Protein AF-A0AB33XTQ7-F1 (afdb_monomer_lite)

pLDDT: mean 73.04, std 9.17, range [46.22, 90.12]

Sequence (144 aa):
MHKRLRLIAAYGLLMLFFHLKKTSGFDFTPTIGDGYLLISWLVLAPRYLDQIDHSAQRFASTGRSTKDYVADMKKNMNLYQDFIYATTPVMATILESGGIDTIGVVIVKFVFQVLLVLTAPILWTLALGFRQLQQAWHRIHLRQ

Radius of gyration: 23.05 Å; chains: 1; bounding box: 56×46×64 Å

Secondary structure (DSSP, 8-state):
-HHHHHHHHHHHHHHHHHHHHHTTSS-----HHHHHHHHHHHHHHHHHHHHHHHHHHHHHTSS--HHHHHHHHTTSHHHHHHHHHHS-HHHHHHHHTTHHHHHHHHHHHHHHHHHHHHHHHHHHHHHHHHHHHHHHHHHHHTT-

Organism: NCBI:txid1203259

Foldseek 3Di:
DVLVVLLVVLLVVVCVVVVCVVVVHPDPPDDPVNVLLVVLCVVCVVVCSVVLLVVLLVVLPPDDQLLVVLVVLVVPVVSNVVVPVVDDPVVVVCSNVSVVSVVSSSVSSSVVSNVCSVCSSVVVVVVVVVVVVVVVVVVVVVVD

Structure (mmCIF, N/CA/C/O backbone):
data_AF-A0AB33XTQ7-F1
#
_entry.id   AF-A0AB33XTQ7-F1
#
loop_
_atom_site.group_PDB
_atom_site.id
_atom_site.type_symbol
_atom_site.label_atom_id
_atom_site.label_alt_id
_atom_site.label_comp_id
_atom_site.label_asym_id
_atom_site.label_entity_id
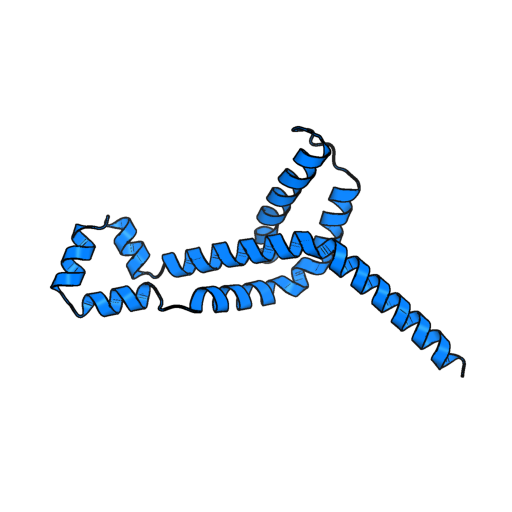_atom_site.label_seq_id
_atom_site.pdbx_PDB_ins_code
_atom_site.Cartn_x
_atom_site.Cartn_y
_atom_site.Cartn_z
_atom_site.occupancy
_atom_site.B_iso_or_equiv
_atom_site.auth_seq_id
_atom_site.auth_comp_id
_atom_site.auth_asym_id
_atom_site.auth_atom_id
_atom_site.pdbx_PDB_model_num
ATOM 1 N N . MET A 1 1 ? -9.208 -10.355 -11.812 1.00 46.22 1 MET A N 1
ATOM 2 C CA . MET A 1 1 ? -9.437 -8.917 -12.108 1.00 46.22 1 MET A CA 1
ATOM 3 C C . MET A 1 1 ? -9.488 -8.021 -10.864 1.00 46.22 1 MET A C 1
ATOM 5 O O . MET A 1 1 ? -8.846 -6.982 -10.896 1.00 46.22 1 MET A O 1
ATOM 9 N N . HIS A 1 2 ? -10.133 -8.407 -9.751 1.00 51.62 2 HIS A N 1
ATOM 10 C CA . HIS A 1 2 ? -10.227 -7.571 -8.531 1.00 51.62 2 HIS A CA 1
ATOM 11 C C . HIS A 1 2 ? -8.882 -7.095 -7.940 1.00 51.62 2 HIS A C 1
ATOM 13 O O . HIS A 1 2 ? -8.774 -5.952 -7.503 1.00 51.62 2 HIS A O 1
ATOM 19 N N . LYS A 1 3 ? -7.827 -7.924 -7.986 1.00 54.09 3 LYS A N 1
ATOM 20 C CA . LYS A 1 3 ? -6.478 -7.541 -7.521 1.00 54.09 3 LYS A CA 1
ATOM 21 C C . LYS A 1 3 ? -5.890 -6.339 -8.285 1.00 54.09 3 LYS A C 1
ATOM 23 O O . LYS A 1 3 ? -5.170 -5.540 -7.702 1.00 54.09 3 LYS A O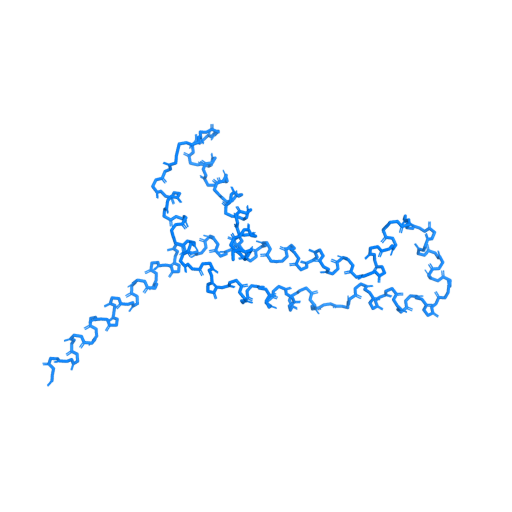 1
ATOM 28 N N . ARG A 1 4 ? -6.231 -6.184 -9.572 1.00 52.69 4 ARG A N 1
ATOM 29 C CA . ARG A 1 4 ? -5.756 -5.081 -10.430 1.00 52.69 4 ARG A CA 1
ATOM 30 C C . ARG A 1 4 ? -6.520 -3.772 -10.191 1.00 52.69 4 ARG A C 1
ATOM 32 O O . ARG A 1 4 ? -5.956 -2.711 -10.401 1.00 52.69 4 ARG A O 1
ATOM 39 N N . LEU A 1 5 ? -7.762 -3.844 -9.704 1.00 56.69 5 LEU A N 1
ATOM 40 C CA . LEU A 1 5 ? -8.603 -2.681 -9.380 1.00 56.69 5 LEU A CA 1
ATOM 41 C C . LEU A 1 5 ? -8.154 -1.952 -8.106 1.00 56.69 5 LEU A C 1
ATOM 43 O O . LEU A 1 5 ? -8.120 -0.728 -8.092 1.00 56.69 5 LEU A O 1
ATOM 47 N N . ARG A 1 6 ? -7.726 -2.686 -7.066 1.00 57.78 6 ARG A N 1
ATOM 48 C CA . ARG A 1 6 ? -7.189 -2.096 -5.812 1.00 57.78 6 ARG A CA 1
ATOM 49 C C . ARG A 1 6 ? -5.972 -1.194 -6.031 1.00 57.78 6 ARG A C 1
ATOM 51 O O . ARG A 1 6 ? -5.665 -0.328 -5.229 1.00 57.78 6 ARG A O 1
ATOM 58 N N . LEU A 1 7 ? -5.303 -1.437 -7.139 1.00 61.19 7 LEU A N 1
ATOM 59 C CA . LEU A 1 7 ? -4.041 -0.872 -7.554 1.00 61.19 7 LEU A CA 1
ATOM 60 C C . LEU A 1 7 ? -4.226 0.456 -8.321 1.00 61.19 7 LEU A C 1
ATOM 62 O O . LEU A 1 7 ? -3.349 1.317 -8.294 1.00 61.19 7 LEU A O 1
ATOM 66 N N . ILE A 1 8 ? -5.402 0.660 -8.928 1.00 67.06 8 ILE A N 1
ATOM 67 C CA . ILE A 1 8 ? -5.757 1.872 -9.683 1.00 67.06 8 ILE A CA 1
ATOM 68 C C . ILE A 1 8 ? -5.767 3.111 -8.781 1.00 67.06 8 ILE A C 1
ATOM 70 O O . ILE A 1 8 ? -5.372 4.178 -9.231 1.00 67.06 8 ILE A O 1
ATOM 74 N N . ALA A 1 9 ? -6.157 2.978 -7.510 1.00 68.25 9 ALA A N 1
ATOM 75 C CA . ALA A 1 9 ? -6.180 4.101 -6.572 1.00 68.25 9 ALA A CA 1
ATOM 76 C C . ALA A 1 9 ? -4.767 4.629 -6.262 1.00 68.25 9 ALA A C 1
ATOM 78 O O . ALA A 1 9 ? -4.523 5.829 -6.362 1.00 68.25 9 ALA A O 1
ATOM 79 N N . ALA A 1 10 ? -3.819 3.736 -5.950 1.00 66.12 10 ALA A N 1
ATOM 80 C CA . ALA A 1 10 ? -2.422 4.110 -5.711 1.00 66.12 10 ALA A CA 1
ATOM 81 C C . ALA A 1 10 ? -1.759 4.669 -6.979 1.00 66.12 10 ALA A C 1
ATOM 83 O O . ALA A 1 10 ? -1.045 5.669 -6.919 1.00 66.12 10 ALA A O 1
ATOM 84 N N . TYR A 1 11 ? -2.040 4.056 -8.134 1.00 65.75 11 TYR A N 1
ATOM 85 C CA . TYR A 1 11 ? -1.556 4.535 -9.426 1.00 65.75 11 TYR A CA 1
ATOM 86 C C . TYR A 1 11 ? -2.122 5.920 -9.778 1.00 65.75 11 TYR A C 1
ATOM 88 O O . TYR A 1 11 ? -1.362 6.814 -10.129 1.00 65.75 11 TYR A O 1
ATOM 96 N N . GLY A 1 12 ? -3.432 6.127 -9.633 1.00 66.75 12 GLY A N 1
ATOM 97 C CA . GLY A 1 12 ? -4.095 7.400 -9.915 1.00 66.75 12 GLY A CA 1
ATOM 98 C C . GLY A 1 12 ? -3.618 8.531 -9.006 1.00 66.75 12 GLY A C 1
ATOM 99 O O . GLY A 1 12 ? -3.402 9.639 -9.484 1.00 66.75 12 GLY A O 1
ATOM 100 N N . LEU A 1 13 ? -3.372 8.246 -7.723 1.00 70.00 13 LEU A N 1
ATOM 101 C CA . LEU A 1 13 ? -2.857 9.231 -6.771 1.00 70.00 13 LEU A CA 1
ATOM 102 C C . LEU A 1 13 ? -1.411 9.638 -7.092 1.00 70.00 13 LEU A C 1
ATOM 104 O O . LEU A 1 13 ? -1.077 10.818 -7.047 1.00 70.00 13 LEU A O 1
ATOM 108 N N . LEU A 1 14 ? -0.561 8.685 -7.480 1.00 65.62 14 LEU A N 1
ATOM 109 C CA . LEU A 1 14 ? 0.805 8.986 -7.916 1.00 65.62 14 LEU A CA 1
ATOM 110 C C . LEU A 1 14 ? 0.853 9.680 -9.272 1.00 65.62 14 LEU A C 1
ATOM 112 O O . LEU A 1 14 ? 1.651 10.598 -9.437 1.00 65.62 14 LEU A O 1
ATOM 116 N N . MET A 1 15 ? -0.002 9.279 -10.213 1.00 66.94 15 MET A N 1
ATOM 117 C CA . MET A 1 15 ? -0.139 9.960 -11.495 1.00 66.94 15 MET A CA 1
ATOM 118 C C . MET A 1 15 ? -0.545 11.412 -11.249 1.00 66.94 15 MET A C 1
ATOM 120 O O . MET A 1 15 ? 0.168 12.299 -11.688 1.00 66.94 15 MET A O 1
ATOM 124 N N . LEU A 1 16 ? -1.553 11.671 -10.409 1.00 66.75 16 LEU A N 1
ATOM 125 C CA . LEU A 1 16 ? -1.938 13.026 -10.011 1.00 66.75 16 LEU A CA 1
ATOM 126 C C . LEU A 1 16 ? -0.746 13.828 -9.451 1.00 66.75 16 LEU A C 1
ATOM 128 O O . LEU A 1 16 ? -0.492 14.935 -9.907 1.00 66.75 16 LEU A O 1
ATOM 132 N N . PHE A 1 17 ? 0.039 13.268 -8.525 1.00 65.12 17 PHE A N 1
ATOM 133 C CA . PHE A 1 17 ? 1.194 13.967 -7.940 1.00 65.12 17 PHE A CA 1
ATOM 134 C C . PHE A 1 17 ? 2.336 14.235 -8.933 1.00 65.12 17 PHE A C 1
ATOM 136 O O . PHE A 1 17 ? 2.880 15.340 -8.964 1.00 65.12 17 PHE A O 1
ATOM 143 N N . PHE A 1 18 ? 2.733 13.237 -9.727 1.00 64.38 18 PHE A N 1
ATOM 144 C CA . PHE A 1 18 ? 3.816 13.391 -10.705 1.00 64.38 18 PHE A CA 1
ATOM 145 C C . PHE A 1 18 ? 3.422 14.305 -11.855 1.00 64.38 18 PHE A C 1
ATOM 147 O O . PHE A 1 18 ? 4.249 15.091 -12.317 1.00 64.38 18 PHE A O 1
ATOM 154 N N . HIS A 1 19 ? 2.167 14.210 -12.276 1.00 61.38 19 HIS A N 1
ATOM 155 C CA . HIS A 1 19 ? 1.610 15.007 -13.343 1.00 61.38 19 HIS A CA 1
ATOM 156 C C . HIS A 1 19 ? 1.526 16.473 -12.917 1.00 61.38 19 HIS A C 1
ATOM 158 O O . HIS A 1 19 ? 2.233 17.285 -13.501 1.00 61.38 19 HIS A O 1
ATOM 164 N N . LEU A 1 20 ? 0.865 16.779 -11.788 1.00 61.75 20 LEU A N 1
ATOM 165 C CA . LEU A 1 20 ? 0.782 18.139 -11.228 1.00 61.75 20 LEU A CA 1
ATOM 166 C C . LEU A 1 20 ? 2.159 18.788 -11.009 1.00 61.75 20 LEU A C 1
ATOM 168 O O . LEU A 1 20 ? 2.320 19.991 -11.213 1.00 61.75 20 LEU A O 1
ATOM 172 N N . LYS A 1 21 ? 3.166 17.999 -10.605 1.00 61.69 21 LYS A N 1
ATOM 173 C CA . LYS A 1 21 ? 4.543 18.484 -10.425 1.00 61.69 21 LYS A CA 1
ATOM 174 C C . LYS A 1 21 ? 5.232 18.820 -11.752 1.00 61.69 21 LYS A C 1
ATOM 176 O O . LYS A 1 21 ? 6.045 19.739 -11.785 1.00 61.69 21 LYS A O 1
ATOM 181 N N . LYS A 1 22 ? 4.963 18.070 -12.824 1.00 60.53 22 LYS A N 1
ATOM 182 C CA . LYS A 1 22 ? 5.585 18.278 -14.144 1.00 60.53 22 LYS A CA 1
ATOM 183 C C . LYS A 1 22 ? 4.927 19.391 -14.949 1.00 60.53 22 LYS A C 1
ATOM 185 O O . LYS A 1 22 ? 5.607 20.019 -15.753 1.00 60.53 22 LYS A O 1
ATOM 190 N N . THR A 1 23 ? 3.638 19.619 -14.745 1.00 57.47 23 THR A N 1
ATOM 191 C CA . THR A 1 23 ? 2.839 20.575 -15.519 1.00 57.47 23 THR A CA 1
ATOM 192 C C . THR A 1 23 ? 2.660 21.920 -14.817 1.00 57.47 23 THR A C 1
ATOM 194 O O . THR A 1 23 ? 1.978 22.791 -15.346 1.00 57.47 23 THR A O 1
ATOM 197 N N . SER A 1 24 ? 3.266 22.119 -13.636 1.00 56.62 24 SER A N 1
ATOM 198 C CA . SER A 1 24 ? 3.111 23.335 -12.817 1.00 56.62 24 SER A CA 1
ATOM 199 C C . SER A 1 24 ? 1.636 23.722 -12.587 1.00 56.62 24 SER A C 1
ATOM 201 O O . SER A 1 24 ? 1.308 24.903 -12.496 1.00 56.62 24 SER A O 1
ATOM 203 N N . GLY A 1 25 ? 0.733 22.736 -12.523 1.00 56.16 25 GLY A N 1
ATOM 204 C CA . GLY A 1 25 ? -0.717 22.951 -12.488 1.00 56.16 25 GLY A CA 1
ATOM 205 C C . GLY A 1 25 ? -1.530 21.762 -13.014 1.00 56.16 25 GLY A C 1
ATOM 206 O O . GLY A 1 25 ? -0.969 20.733 -13.382 1.00 56.16 25 GLY A O 1
ATOM 207 N N . PHE A 1 26 ? -2.860 21.906 -13.048 1.00 53.78 26 PHE A N 1
ATOM 208 C CA . PHE A 1 26 ? -3.821 20.918 -13.573 1.00 53.78 26 PHE A CA 1
ATOM 209 C C . PHE A 1 26 ? -3.854 20.910 -15.112 1.00 53.78 26 PHE A C 1
ATOM 211 O O . PHE A 1 26 ? -4.861 21.238 -15.735 1.00 53.78 26 PHE A O 1
ATOM 218 N N . ASP A 1 27 ? -2.741 20.554 -15.737 1.00 56.06 27 ASP A N 1
ATOM 219 C CA . ASP A 1 27 ? -2.769 20.044 -17.108 1.00 56.06 27 ASP A CA 1
ATOM 220 C C . ASP A 1 27 ? -2.968 18.525 -17.016 1.00 56.06 27 ASP A C 1
ATOM 222 O O . ASP A 1 27 ? -2.483 17.932 -16.060 1.00 56.06 27 ASP A O 1
ATOM 226 N N . PHE A 1 28 ? -3.731 17.926 -17.933 1.00 55.81 28 PHE A N 1
ATOM 227 C CA . PHE A 1 28 ? -4.036 16.484 -17.981 1.00 55.81 28 PHE A CA 1
ATOM 228 C C . PHE A 1 28 ? -3.360 15.784 -19.174 1.00 55.81 28 PHE A C 1
ATOM 230 O O . PHE A 1 28 ? -3.682 14.637 -19.492 1.00 55.81 28 PHE A O 1
ATOM 237 N N . THR A 1 29 ? -2.453 16.477 -19.871 1.00 60.16 29 THR A N 1
ATOM 238 C CA . THR A 1 29 ? -1.835 16.002 -21.112 1.00 60.16 29 THR A CA 1
ATOM 239 C C . THR A 1 29 ? -0.812 14.889 -20.832 1.00 60.16 29 THR A C 1
ATOM 241 O O . THR A 1 29 ? 0.283 15.175 -20.340 1.00 60.16 29 THR A O 1
ATOM 244 N N . PRO A 1 30 ? -1.116 13.611 -21.138 1.00 59.50 30 PRO A N 1
ATOM 245 C CA . PRO A 1 30 ? -0.303 12.475 -20.709 1.00 59.50 30 PRO A CA 1
ATOM 246 C C . PRO A 1 30 ? 1.107 12.534 -21.304 1.00 59.50 30 PRO A C 1
ATOM 248 O O . PRO A 1 30 ? 1.286 12.628 -22.519 1.00 59.50 30 PRO A O 1
ATOM 251 N N . THR A 1 31 ? 2.126 12.440 -20.448 1.00 65.94 31 THR A N 1
ATOM 252 C CA . THR A 1 31 ? 3.526 12.471 -20.881 1.00 65.94 31 THR A CA 1
ATOM 253 C C . THR A 1 31 ? 4.086 11.063 -21.088 1.00 65.94 31 THR A C 1
ATOM 255 O O . THR A 1 31 ? 3.620 10.083 -20.504 1.00 65.94 31 THR A O 1
ATOM 258 N N . ILE A 1 32 ? 5.161 10.946 -21.875 1.00 66.94 32 ILE A N 1
ATOM 259 C CA . ILE A 1 32 ? 5.879 9.673 -22.097 1.00 66.94 32 ILE A CA 1
ATOM 260 C C . ILE A 1 32 ? 6.321 9.032 -20.765 1.00 66.94 32 ILE A C 1
ATOM 262 O O . ILE A 1 32 ? 6.315 7.809 -20.622 1.00 66.94 32 ILE A O 1
ATOM 266 N N . GLY A 1 33 ? 6.660 9.853 -19.763 1.00 64.06 33 GLY A N 1
ATOM 267 C CA . GLY A 1 33 ? 7.019 9.376 -18.425 1.00 64.06 33 GLY A CA 1
ATOM 268 C C . GLY A 1 33 ? 5.857 8.711 -17.681 1.00 64.06 33 GLY A C 1
ATOM 269 O O . GLY A 1 33 ? 6.077 7.720 -16.986 1.00 64.06 33 GLY A O 1
ATOM 270 N N . ASP A 1 34 ? 4.632 9.197 -17.881 1.00 63.19 34 ASP A N 1
ATOM 271 C CA . ASP A 1 34 ? 3.422 8.626 -17.276 1.00 63.19 34 ASP A CA 1
ATOM 272 C C . ASP A 1 34 ? 3.107 7.261 -17.905 1.00 63.19 34 ASP A C 1
ATOM 274 O O . ASP A 1 34 ? 2.792 6.299 -17.205 1.00 63.19 34 ASP A O 1
ATOM 278 N N . GLY A 1 35 ? 3.312 7.132 -19.222 1.00 66.62 35 GLY A N 1
ATOM 279 C CA . GLY A 1 35 ? 3.220 5.850 -19.927 1.00 66.62 35 GLY A CA 1
ATOM 280 C C . GLY A 1 35 ? 4.257 4.825 -19.454 1.00 66.62 35 GLY A C 1
ATOM 281 O O . GLY A 1 35 ? 3.932 3.652 -19.264 1.00 66.62 35 GLY A O 1
ATOM 282 N N . TYR A 1 36 ? 5.497 5.254 -19.199 1.00 67.44 36 TYR A N 1
ATOM 283 C CA . TYR A 1 36 ? 6.548 4.373 -18.679 1.00 67.44 36 TYR A CA 1
ATOM 284 C C . TYR A 1 36 ? 6.252 3.883 -17.253 1.00 67.44 36 TYR A C 1
ATOM 286 O O . TYR A 1 36 ? 6.430 2.699 -16.948 1.00 67.44 36 TYR A O 1
ATOM 294 N N . LEU A 1 37 ? 5.741 4.765 -16.389 1.00 67.31 37 LEU A N 1
ATOM 295 C CA . LEU A 1 37 ? 5.237 4.409 -15.060 1.00 67.31 37 LEU A CA 1
ATOM 296 C C . LEU A 1 37 ? 4.096 3.391 -15.153 1.00 67.31 37 LEU A C 1
ATOM 298 O O . LEU A 1 37 ? 4.136 2.376 -14.463 1.00 67.31 37 LEU A O 1
ATOM 302 N N . LEU A 1 38 ? 3.132 3.604 -16.052 1.00 67.38 38 LEU A N 1
ATOM 303 C CA . LEU A 1 38 ? 1.999 2.698 -16.248 1.00 67.38 38 LEU A CA 1
ATOM 304 C C . LEU A 1 38 ? 2.441 1.299 -16.693 1.00 67.38 38 LEU A C 1
ATOM 306 O O . LEU A 1 38 ? 1.987 0.297 -16.140 1.00 67.38 38 LEU A O 1
ATOM 310 N N . ILE A 1 39 ? 3.337 1.216 -17.681 1.00 71.31 39 ILE A N 1
ATOM 311 C CA . ILE A 1 39 ? 3.801 -0.063 -18.238 1.00 71.31 39 ILE A CA 1
ATOM 312 C C . ILE A 1 39 ? 4.682 -0.807 -17.233 1.00 71.31 39 ILE A C 1
ATOM 314 O O . ILE A 1 39 ? 4.440 -1.987 -16.971 1.00 71.31 39 ILE A O 1
ATOM 318 N N . SER A 1 40 ? 5.676 -0.136 -16.639 1.00 68.06 40 SER A N 1
ATOM 319 C CA . SER A 1 40 ? 6.550 -0.756 -15.628 1.00 68.06 40 SER A CA 1
ATOM 320 C C . SER A 1 40 ? 5.733 -1.285 -14.448 1.00 68.06 40 SER A C 1
ATOM 322 O O . SER A 1 40 ? 5.936 -2.414 -13.993 1.00 68.06 40 SER A O 1
ATOM 324 N N . TRP A 1 41 ? 4.728 -0.523 -14.027 1.00 69.00 41 TRP A N 1
ATOM 325 C CA . TRP A 1 41 ? 3.789 -0.934 -13.004 1.00 69.00 41 TRP A CA 1
ATOM 326 C C . TRP A 1 41 ? 2.905 -2.114 -13.423 1.00 69.00 41 TRP A C 1
ATOM 328 O O . TRP A 1 41 ? 2.814 -3.082 -12.672 1.00 69.00 41 TRP A O 1
ATOM 338 N N . LEU A 1 42 ? 2.299 -2.105 -14.615 1.00 70.44 42 LEU A N 1
ATOM 339 C CA . LEU A 1 42 ? 1.451 -3.211 -15.086 1.00 70.44 42 LEU A CA 1
ATOM 340 C C . LEU A 1 42 ? 2.193 -4.549 -15.119 1.00 70.44 42 LEU A C 1
ATOM 342 O O . LEU A 1 42 ? 1.586 -5.592 -14.861 1.00 70.44 42 LEU A O 1
ATOM 346 N N . VAL A 1 43 ? 3.493 -4.531 -15.425 1.00 73.62 43 VAL A N 1
ATOM 347 C CA . VAL A 1 43 ? 4.286 -5.760 -15.491 1.00 73.62 43 VAL A CA 1
ATOM 348 C C . VAL A 1 43 ? 4.782 -6.209 -14.113 1.00 73.62 43 VAL A C 1
ATOM 350 O O . VAL A 1 43 ? 4.788 -7.411 -13.833 1.00 73.62 43 VAL A O 1
ATOM 353 N N . LEU A 1 44 ? 5.184 -5.283 -13.238 1.00 72.12 44 LEU A N 1
ATOM 354 C CA . LEU A 1 44 ? 5.729 -5.623 -11.918 1.00 72.12 44 LEU A CA 1
ATOM 355 C C . LEU A 1 44 ? 4.641 -5.863 -10.872 1.00 72.12 44 LEU A C 1
ATOM 357 O O . LEU A 1 44 ? 4.739 -6.824 -10.111 1.00 72.12 44 LEU A O 1
ATOM 361 N N . ALA A 1 45 ? 3.582 -5.053 -10.854 1.00 68.25 45 ALA A N 1
ATOM 362 C CA . ALA A 1 45 ? 2.573 -5.067 -9.801 1.00 68.25 45 ALA A CA 1
ATOM 363 C C . ALA A 1 45 ? 1.987 -6.459 -9.504 1.00 68.25 45 ALA A C 1
ATOM 365 O O . ALA A 1 45 ? 1.984 -6.849 -8.336 1.00 68.25 45 ALA A O 1
ATOM 366 N N . PRO A 1 46 ? 1.591 -7.281 -10.499 1.00 70.56 46 PRO A N 1
ATOM 367 C CA . PRO A 1 46 ? 1.030 -8.605 -10.234 1.00 70.56 46 PRO A CA 1
ATOM 368 C C . PRO A 1 46 ? 1.956 -9.539 -9.445 1.00 70.56 46 PRO A C 1
ATOM 370 O O . PRO A 1 46 ? 1.460 -10.400 -8.728 1.00 70.56 46 PRO A O 1
ATOM 373 N N . ARG A 1 47 ? 3.281 -9.374 -9.566 1.00 73.62 47 ARG A N 1
ATOM 374 C CA . ARG A 1 47 ? 4.276 -10.244 -8.917 1.00 73.62 47 ARG A CA 1
ATOM 375 C C . ARG A 1 47 ? 4.461 -9.941 -7.434 1.00 73.62 47 ARG A C 1
ATOM 377 O O . ARG A 1 47 ? 4.834 -10.833 -6.683 1.00 73.62 47 ARG A O 1
ATOM 384 N N . TYR A 1 48 ? 4.190 -8.705 -7.022 1.00 73.00 48 TYR A N 1
ATOM 385 C CA . TYR A 1 48 ? 4.414 -8.247 -5.649 1.00 73.00 48 TYR A CA 1
ATOM 386 C C . TYR A 1 48 ? 3.122 -8.103 -4.846 1.00 73.00 48 TYR A C 1
ATOM 388 O O . TYR A 1 48 ? 3.187 -7.982 -3.629 1.00 73.00 48 TYR A O 1
ATOM 396 N N . LEU A 1 49 ? 1.948 -8.158 -5.484 1.00 73.31 49 LEU A N 1
ATOM 397 C CA . LEU A 1 49 ? 0.654 -8.012 -4.805 1.00 73.31 49 LEU A CA 1
ATOM 398 C C . LEU A 1 49 ? 0.471 -8.977 -3.633 1.00 73.31 49 LEU A C 1
ATOM 400 O O . LEU A 1 49 ? 0.085 -8.552 -2.547 1.00 73.31 49 LEU A O 1
ATOM 404 N N . ASP A 1 50 ? 0.792 -10.252 -3.838 1.00 76.94 50 ASP A N 1
ATOM 405 C CA . ASP A 1 50 ? 0.628 -11.261 -2.791 1.00 76.94 50 ASP A CA 1
ATOM 406 C C . ASP A 1 50 ? 1.652 -11.064 -1.661 1.00 76.94 50 ASP A C 1
ATOM 408 O O . ASP A 1 50 ? 1.312 -11.219 -0.489 1.00 76.94 50 ASP A O 1
ATOM 412 N N . GLN A 1 51 ? 2.875 -10.626 -1.982 1.00 80.31 51 GLN A N 1
ATOM 413 C CA . GLN A 1 51 ? 3.891 -10.277 -0.982 1.00 80.31 51 GLN A CA 1
ATOM 414 C C . GLN A 1 51 ? 3.520 -9.028 -0.179 1.00 80.31 51 GLN A C 1
ATOM 416 O O . GLN A 1 51 ? 3.777 -8.989 1.025 1.00 80.31 51 GLN A O 1
ATOM 421 N N . ILE A 1 52 ? 2.894 -8.033 -0.812 1.00 81.19 52 ILE A N 1
ATOM 422 C CA . ILE A 1 52 ? 2.371 -6.839 -0.141 1.00 81.19 52 ILE A CA 1
ATOM 423 C C . ILE A 1 52 ? 1.243 -7.233 0.806 1.00 81.19 52 ILE A C 1
ATOM 425 O O . ILE A 1 52 ? 1.227 -6.780 1.947 1.00 81.19 52 ILE A O 1
ATOM 429 N N . ASP A 1 53 ? 0.329 -8.100 0.365 1.00 79.06 53 ASP A N 1
ATOM 430 C CA . ASP A 1 53 ? -0.783 -8.553 1.197 1.00 79.06 53 ASP A CA 1
ATOM 431 C C . ASP A 1 53 ? -0.291 -9.276 2.461 1.00 79.06 53 ASP A C 1
ATOM 433 O O . ASP A 1 53 ? -0.741 -8.944 3.560 1.00 79.06 53 ASP A O 1
ATOM 437 N N . HIS A 1 54 ? 0.671 -10.193 2.320 1.00 80.88 54 HIS A N 1
ATOM 438 C CA . HIS A 1 54 ? 1.256 -10.922 3.450 1.00 80.88 54 HIS A CA 1
ATOM 439 C C . HIS A 1 54 ? 2.095 -10.014 4.357 1.00 80.88 54 HIS A C 1
ATOM 441 O O . HIS A 1 54 ? 1.981 -10.079 5.582 1.00 80.88 54 HIS A O 1
ATOM 447 N N . SER A 1 55 ? 2.922 -9.142 3.774 1.00 80.50 55 SER A N 1
ATOM 448 C CA . SER A 1 55 ? 3.759 -8.211 4.539 1.00 80.50 55 SER A CA 1
ATOM 449 C C . SER A 1 55 ? 2.909 -7.220 5.322 1.00 80.50 55 SER A C 1
ATOM 451 O O . SER A 1 55 ? 3.164 -7.002 6.499 1.00 80.50 55 SER A O 1
ATOM 453 N N . ALA A 1 56 ? 1.861 -6.666 4.714 1.00 79.69 56 ALA A N 1
ATOM 454 C CA . ALA A 1 56 ? 0.985 -5.718 5.386 1.00 79.69 56 ALA A CA 1
ATOM 455 C C . ALA A 1 56 ? 0.195 -6.354 6.531 1.00 79.69 56 ALA A C 1
ATOM 457 O O . ALA A 1 56 ? 0.031 -5.727 7.571 1.00 79.69 56 ALA A O 1
ATOM 458 N N . GLN A 1 57 ? -0.252 -7.603 6.372 1.00 79.44 57 GLN A N 1
ATOM 459 C CA . GLN A 1 57 ? -0.862 -8.348 7.473 1.00 79.44 57 GLN A CA 1
ATOM 460 C C . GLN A 1 57 ? 0.131 -8.557 8.617 1.00 79.44 57 GLN A C 1
ATOM 462 O O . GLN A 1 57 ? -0.208 -8.273 9.760 1.00 79.44 57 GLN A O 1
ATOM 467 N N . ARG A 1 58 ? 1.369 -8.964 8.308 1.00 80.00 58 ARG A N 1
ATOM 468 C CA . ARG A 1 58 ? 2.423 -9.166 9.311 1.00 80.00 58 ARG A CA 1
ATOM 469 C C . ARG A 1 58 ? 2.804 -7.870 10.038 1.00 80.00 58 ARG A C 1
ATOM 471 O O . ARG A 1 58 ? 2.988 -7.894 11.248 1.00 80.00 58 ARG A O 1
ATOM 478 N N . PHE A 1 59 ? 2.910 -6.752 9.320 1.00 74.44 59 PHE A N 1
ATOM 479 C CA . PHE A 1 59 ? 3.217 -5.434 9.892 1.00 74.44 59 PHE A CA 1
ATOM 480 C C . PHE A 1 59 ? 2.050 -4.836 10.681 1.00 74.44 59 PHE A C 1
ATOM 482 O O . PHE A 1 59 ? 2.267 -4.121 11.650 1.00 74.44 59 PHE A O 1
ATOM 489 N N . ALA A 1 60 ? 0.807 -5.112 10.296 1.00 72.50 60 ALA A N 1
ATOM 490 C CA . ALA A 1 60 ? -0.340 -4.701 11.099 1.00 72.50 60 ALA A CA 1
ATOM 491 C C . ALA A 1 60 ? -0.498 -5.575 12.355 1.00 72.50 60 ALA A C 1
ATOM 493 O O . ALA A 1 60 ? -1.008 -5.104 13.365 1.00 72.50 60 ALA A O 1
ATOM 494 N N . SER A 1 61 ? -0.028 -6.829 12.319 1.00 69.56 61 SER A N 1
ATOM 495 C CA . SER A 1 61 ? -0.105 -7.766 13.443 1.00 69.56 61 SER A CA 1
ATOM 496 C C . SER A 1 61 ? 1.075 -7.696 14.421 1.00 69.56 61 SER A C 1
ATOM 498 O O . SER A 1 61 ? 1.133 -8.509 15.336 1.00 69.56 61 SER A O 1
ATOM 500 N N . THR A 1 62 ? 2.041 -6.781 14.261 1.00 69.44 62 THR A N 1
ATOM 501 C CA . THR A 1 62 ? 3.180 -6.641 15.200 1.00 69.44 62 THR A CA 1
ATOM 502 C C . THR A 1 62 ? 2.803 -6.045 16.568 1.00 69.44 62 THR A C 1
ATOM 504 O O . THR A 1 62 ? 3.683 -5.804 17.389 1.00 69.44 62 THR A O 1
ATOM 507 N N . GLY A 1 63 ? 1.513 -5.834 16.846 1.00 66.44 63 GLY A N 1
ATOM 508 C CA . GLY A 1 63 ? 0.983 -5.404 18.141 1.00 66.44 63 GLY A CA 1
ATOM 509 C C . GLY A 1 63 ? -0.195 -6.268 18.600 1.00 66.44 63 GLY A C 1
ATOM 510 O O . GLY A 1 63 ? -0.706 -7.096 17.848 1.00 66.44 63 GLY A O 1
ATOM 511 N N . ARG A 1 64 ? -0.636 -6.080 19.851 1.00 71.00 64 ARG A N 1
ATOM 512 C CA . ARG A 1 64 ? -1.844 -6.739 20.374 1.00 71.00 64 ARG A CA 1
ATOM 513 C C . ARG A 1 64 ? -3.052 -6.283 19.550 1.00 71.00 64 ARG A C 1
ATOM 515 O O . ARG A 1 64 ? -3.240 -5.082 19.382 1.00 71.00 64 ARG A O 1
ATOM 522 N N . SER A 1 65 ? -3.855 -7.229 19.060 1.00 78.69 65 SER A N 1
ATOM 523 C CA . SER A 1 65 ? -5.078 -6.913 18.317 1.00 78.69 65 SER A CA 1
ATOM 524 C C . SER A 1 65 ? -6.012 -6.062 19.174 1.00 78.69 65 SER A C 1
ATOM 526 O O . SER A 1 65 ? -6.188 -6.321 20.368 1.00 78.69 65 SER A O 1
ATOM 528 N N . THR A 1 66 ? -6.655 -5.073 18.556 1.00 79.31 66 THR A N 1
ATOM 529 C CA . THR A 1 66 ? -7.667 -4.240 19.217 1.00 79.31 66 THR A CA 1
ATOM 530 C C . THR A 1 66 ? -8.809 -5.098 19.768 1.00 79.31 66 THR A C 1
ATOM 532 O O . THR A 1 66 ? -9.315 -4.850 20.861 1.00 79.31 66 THR A O 1
ATOM 535 N N . LYS A 1 67 ? -9.149 -6.185 19.066 1.00 82.56 67 LYS A N 1
ATOM 536 C CA . LYS A 1 67 ? -10.129 -7.173 19.522 1.00 82.56 67 LYS A CA 1
ATOM 537 C C . LYS A 1 67 ? -9.690 -7.862 20.817 1.00 82.56 67 LYS A C 1
ATOM 539 O O . LYS A 1 67 ? -10.485 -7.980 21.747 1.00 82.56 67 LYS A O 1
ATOM 544 N N . ASP A 1 68 ? -8.430 -8.282 20.894 1.00 84.19 68 ASP A N 1
ATOM 545 C CA . ASP A 1 68 ? -7.878 -8.935 22.088 1.00 84.19 68 ASP A CA 1
ATOM 546 C C . ASP A 1 68 ? -7.766 -7.961 23.264 1.00 84.19 68 ASP A C 1
ATOM 548 O O . ASP A 1 68 ? -7.957 -8.354 24.414 1.00 84.19 68 ASP A O 1
ATOM 552 N N . TYR A 1 69 ? -7.487 -6.686 22.982 1.00 81.25 69 TYR A N 1
ATOM 553 C CA . TYR A 1 69 ? -7.476 -5.622 23.981 1.00 81.25 69 TYR A CA 1
ATOM 554 C C . TYR A 1 69 ? -8.868 -5.419 24.596 1.00 81.25 69 TYR A C 1
ATOM 556 O O . TYR A 1 69 ? -9.012 -5.438 25.818 1.00 81.25 69 TYR A O 1
ATOM 564 N N . VAL A 1 70 ? -9.912 -5.318 23.765 1.00 83.06 70 VAL A N 1
ATOM 565 C CA . VAL A 1 70 ? -11.295 -5.171 24.248 1.00 83.06 70 VAL A CA 1
ATOM 566 C C . VAL A 1 70 ? -11.788 -6.442 24.952 1.00 83.06 70 VAL A C 1
ATOM 568 O O . VAL A 1 70 ? -12.488 -6.355 25.960 1.00 83.06 70 VAL A O 1
ATOM 571 N N . ALA A 1 71 ? -11.389 -7.631 24.489 1.00 85.75 71 ALA A N 1
ATOM 572 C CA . ALA A 1 71 ? -11.707 -8.893 25.159 1.00 85.75 71 ALA A CA 1
ATOM 573 C C . ALA A 1 71 ? -11.091 -8.992 26.567 1.00 85.75 71 ALA A C 1
ATOM 575 O O . ALA A 1 71 ? -11.711 -9.543 27.475 1.00 85.75 71 ALA A O 1
ATOM 576 N N . ASP A 1 72 ? -9.894 -8.439 26.770 1.00 86.38 72 ASP A N 1
ATOM 577 C CA . ASP A 1 72 ? -9.267 -8.346 28.092 1.00 86.38 72 ASP A CA 1
ATOM 578 C C . ASP A 1 72 ? -9.967 -7.307 28.975 1.00 86.38 72 ASP A C 1
ATOM 580 O O . ASP A 1 72 ? -10.190 -7.543 30.161 1.00 86.38 72 ASP A O 1
ATOM 584 N N . MET A 1 73 ? -10.394 -6.189 28.380 1.00 83.50 73 MET A N 1
ATOM 585 C CA . MET A 1 73 ? -11.154 -5.142 29.064 1.00 83.50 73 MET A CA 1
ATOM 586 C C . MET A 1 73 ? -12.499 -5.666 29.582 1.00 83.50 73 MET A C 1
ATOM 588 O O . MET A 1 73 ? -12.869 -5.366 30.712 1.00 83.50 73 MET A O 1
ATOM 592 N N . LYS A 1 74 ? -13.173 -6.547 28.826 1.00 86.25 74 LYS A N 1
ATOM 593 C CA . LYS A 1 74 ? -14.410 -7.235 29.253 1.00 86.25 74 LYS A CA 1
ATOM 594 C C . LYS A 1 74 ? -14.244 -8.088 30.514 1.00 86.25 74 LYS A C 1
ATOM 596 O O . LYS A 1 74 ? -15.230 -8.319 31.208 1.00 86.25 74 LYS A O 1
ATOM 601 N N . LYS A 1 75 ? -13.025 -8.533 30.849 1.00 90.12 75 LYS A N 1
ATOM 602 C CA . LYS A 1 75 ? -12.762 -9.251 32.111 1.00 90.12 75 LYS A CA 1
ATOM 603 C C . LYS A 1 75 ? -12.851 -8.331 33.333 1.00 90.12 75 LYS A C 1
ATOM 605 O O . LYS A 1 75 ? -13.056 -8.820 34.437 1.00 90.12 75 LYS A O 1
ATOM 610 N N . ASN A 1 76 ? -12.722 -7.016 33.139 1.00 88.69 76 ASN A N 1
ATOM 611 C CA . ASN A 1 76 ? -12.876 -5.997 34.172 1.00 88.69 76 ASN A CA 1
ATOM 612 C C . ASN A 1 76 ? -14.121 -5.149 33.896 1.00 88.69 76 ASN A C 1
ATOM 614 O O . ASN A 1 76 ? -14.088 -4.185 33.133 1.00 88.69 76 ASN A O 1
ATOM 618 N N . MET A 1 77 ? -15.225 -5.491 34.560 1.00 81.00 77 MET A N 1
ATOM 619 C CA . MET A 1 77 ? -16.550 -4.928 34.276 1.00 81.00 77 MET A CA 1
ATOM 620 C C . MET A 1 77 ? -16.619 -3.398 34.433 1.00 81.00 77 MET A C 1
ATOM 622 O O . MET A 1 77 ? -17.269 -2.743 33.624 1.00 81.00 77 MET A O 1
ATOM 626 N N . ASN A 1 78 ? -15.873 -2.830 35.389 1.00 84.69 78 ASN A N 1
ATOM 627 C CA . ASN A 1 78 ? -15.774 -1.377 35.585 1.00 84.69 78 ASN A CA 1
ATOM 628 C C . ASN A 1 78 ? -15.072 -0.686 34.402 1.00 84.69 78 ASN A C 1
ATOM 630 O O . ASN A 1 78 ? -15.590 0.276 33.850 1.00 84.69 78 ASN A O 1
ATOM 634 N N . LEU A 1 79 ? -13.932 -1.230 33.956 1.00 80.50 79 LEU A N 1
ATOM 635 C CA . LEU A 1 79 ? -13.180 -0.701 32.810 1.00 80.50 79 LEU A CA 1
ATOM 636 C C . LEU A 1 79 ? -13.983 -0.794 31.508 1.00 80.50 79 LEU A C 1
ATOM 638 O O . LEU A 1 79 ? -13.929 0.111 30.678 1.00 80.50 79 LEU A O 1
ATOM 642 N N . TYR A 1 80 ? -14.728 -1.883 31.319 1.00 82.69 80 TYR A N 1
ATOM 643 C CA . TYR A 1 80 ? -15.572 -2.052 30.141 1.00 82.69 80 TYR A CA 1
ATOM 644 C C . TYR A 1 80 ? -16.798 -1.125 30.152 1.00 82.69 80 TYR A C 1
ATOM 646 O O . TYR A 1 80 ? -17.161 -0.590 29.105 1.00 82.69 80 TYR A O 1
ATOM 654 N N . GLN A 1 81 ? -17.415 -0.891 31.316 1.00 81.62 81 GLN A N 1
ATOM 655 C CA . GLN A 1 81 ? -18.492 0.095 31.442 1.00 81.62 81 GLN A CA 1
ATOM 656 C C . GLN A 1 81 ? -18.001 1.504 31.111 1.00 81.62 81 GLN A C 1
ATOM 658 O O . GLN A 1 81 ? -18.605 2.152 30.259 1.00 81.62 81 GLN A O 1
ATOM 663 N N . ASP A 1 82 ? -16.888 1.946 31.701 1.00 85.00 82 ASP A N 1
ATOM 664 C CA . ASP A 1 82 ? -16.303 3.261 31.407 1.00 85.00 82 ASP A CA 1
ATOM 665 C C . ASP A 1 82 ? -15.995 3.420 29.911 1.00 85.00 82 ASP A C 1
ATOM 667 O O . ASP A 1 82 ? -16.271 4.459 29.312 1.00 85.00 82 ASP A O 1
ATOM 671 N N . PHE A 1 83 ? -15.501 2.357 29.274 1.00 79.50 83 PHE A N 1
ATOM 672 C CA . PHE A 1 83 ? -15.250 2.320 27.837 1.00 79.50 83 PHE A CA 1
ATOM 673 C C . PHE A 1 83 ? -16.524 2.496 26.990 1.00 79.50 83 PHE A C 1
ATOM 675 O O . PHE A 1 83 ? -16.521 3.302 26.057 1.00 79.50 83 PHE A O 1
ATOM 682 N N . ILE A 1 84 ? -17.611 1.780 27.307 1.00 80.62 84 ILE A N 1
ATOM 683 C CA . ILE A 1 84 ? -18.903 1.887 26.600 1.00 80.62 84 ILE A CA 1
ATOM 684 C C . ILE A 1 84 ? -19.527 3.276 26.798 1.00 80.62 84 ILE A C 1
ATOM 686 O O . ILE A 1 84 ? -20.108 3.817 25.862 1.00 80.62 84 ILE A O 1
ATOM 690 N N . TYR A 1 85 ? -19.395 3.872 27.987 1.00 81.25 85 TYR A N 1
ATOM 691 C CA . TYR A 1 85 ? -19.940 5.204 28.272 1.00 81.25 85 TYR A CA 1
ATOM 692 C C . TYR A 1 85 ? -19.131 6.339 27.633 1.00 81.25 85 TYR A C 1
ATOM 694 O O . TYR A 1 85 ? -19.709 7.345 27.226 1.00 81.25 85 TYR A O 1
ATOM 702 N N . ALA A 1 86 ? -17.811 6.185 27.514 1.00 80.38 86 ALA A N 1
ATOM 703 C CA . ALA A 1 86 ? -16.933 7.182 26.901 1.00 80.38 86 ALA A CA 1
ATOM 704 C C . ALA A 1 86 ? -16.888 7.106 25.362 1.00 80.38 86 ALA A C 1
ATOM 706 O O . ALA A 1 86 ? -16.362 8.013 24.714 1.00 80.38 86 ALA A O 1
ATOM 707 N N . THR A 1 87 ? -17.426 6.039 24.764 1.00 79.62 87 THR A N 1
ATOM 708 C CA . THR A 1 87 ? -17.293 5.744 23.332 1.00 79.62 87 THR A CA 1
ATOM 709 C C . THR A 1 87 ? -18.661 5.675 22.660 1.00 79.62 87 THR A C 1
ATOM 711 O O . THR A 1 87 ? -19.597 5.076 23.177 1.00 79.62 87 THR A O 1
ATOM 714 N N . THR A 1 88 ? -18.804 6.245 21.462 1.00 84.94 88 THR A N 1
ATOM 715 C CA . THR A 1 88 ? -20.069 6.140 20.719 1.00 84.94 88 THR A CA 1
ATOM 716 C C . THR A 1 88 ? -20.386 4.678 20.353 1.00 84.94 88 THR A C 1
ATOM 718 O O . THR A 1 88 ? -19.463 3.906 20.078 1.00 84.94 88 THR A O 1
ATOM 721 N N . PRO A 1 89 ? -21.672 4.277 20.257 1.00 78.56 89 PRO A N 1
ATOM 722 C CA . PRO A 1 89 ? -22.064 2.883 19.996 1.00 78.56 89 PRO A CA 1
ATOM 723 C C . PRO A 1 89 ? -21.441 2.293 18.722 1.00 78.56 89 PRO A C 1
ATOM 725 O O . PRO A 1 89 ? -21.052 1.124 18.670 1.00 78.56 89 PRO A O 1
ATOM 728 N N . VAL A 1 90 ? -21.295 3.130 17.692 1.00 78.81 90 VAL A N 1
ATOM 729 C CA . VAL A 1 90 ? -20.664 2.759 16.420 1.00 78.81 90 VAL A CA 1
ATOM 730 C C . VAL A 1 90 ? -19.176 2.477 16.612 1.00 78.81 90 VAL A C 1
ATOM 732 O O . VAL A 1 90 ? -18.674 1.457 16.146 1.00 78.81 90 VAL A O 1
ATOM 735 N N . MET A 1 91 ? -18.467 3.347 17.331 1.00 75.56 91 MET A N 1
ATOM 736 C CA . MET A 1 91 ? -17.032 3.195 17.551 1.00 75.56 91 MET A CA 1
ATOM 737 C C . MET A 1 91 ? -16.722 2.010 18.477 1.00 75.56 91 MET A C 1
ATOM 739 O O . MET A 1 91 ? -15.786 1.260 18.209 1.00 75.56 91 MET A O 1
ATOM 743 N N . ALA A 1 92 ? -17.558 1.762 19.488 1.00 77.19 92 ALA A N 1
ATOM 744 C CA . ALA A 1 92 ? -17.460 0.575 20.335 1.00 77.19 92 ALA A CA 1
ATOM 745 C C . ALA A 1 92 ? -17.597 -0.719 19.511 1.00 77.19 92 ALA A C 1
ATOM 747 O O . ALA A 1 92 ? -16.781 -1.628 19.643 1.00 77.19 92 ALA A O 1
ATOM 748 N N . THR A 1 93 ? -18.555 -0.766 18.579 1.00 80.81 93 THR A N 1
ATOM 749 C CA . THR A 1 93 ? -18.746 -1.911 17.668 1.00 80.81 93 THR A CA 1
ATOM 750 C C . THR A 1 93 ? -17.527 -2.133 16.757 1.00 80.81 93 THR A C 1
ATOM 752 O O . THR A 1 93 ? -17.102 -3.268 16.521 1.00 80.81 93 THR A O 1
ATOM 755 N N . ILE A 1 94 ? -16.922 -1.054 16.252 1.00 77.75 94 ILE A N 1
ATOM 756 C CA . ILE A 1 94 ? -15.715 -1.113 15.409 1.00 77.75 94 ILE A CA 1
ATOM 757 C C . ILE A 1 94 ? -14.508 -1.630 16.204 1.00 77.75 94 ILE A C 1
ATOM 759 O O . ILE A 1 94 ? -13.732 -2.438 15.698 1.00 77.75 94 ILE A O 1
ATOM 763 N N . LEU A 1 95 ? -14.355 -1.197 17.453 1.00 80.56 95 LEU A N 1
ATOM 764 C CA . LEU A 1 95 ? -13.271 -1.636 18.332 1.00 80.56 95 LEU A CA 1
ATOM 765 C C . LEU A 1 95 ? -13.441 -3.107 18.743 1.00 80.56 95 LEU A C 1
ATOM 767 O O . LEU A 1 95 ? -12.490 -3.883 18.653 1.00 80.56 95 LEU A O 1
ATOM 771 N N . GLU A 1 96 ? -14.661 -3.523 19.092 1.00 80.06 96 GLU A N 1
ATOM 772 C CA . GLU A 1 96 ? -14.980 -4.912 19.455 1.00 80.06 96 GLU A CA 1
ATOM 773 C C . GLU A 1 96 ? -14.788 -5.909 18.310 1.00 80.06 96 GLU A C 1
ATOM 775 O O . GLU A 1 96 ? -14.382 -7.051 18.529 1.00 80.06 96 GLU A O 1
ATOM 780 N N . SER A 1 97 ? -15.067 -5.485 17.080 1.00 80.06 97 SER A N 1
ATOM 781 C CA . SER A 1 97 ? -14.900 -6.325 15.892 1.00 80.06 97 SER A CA 1
ATOM 782 C C . SER A 1 97 ? -13.449 -6.423 15.406 1.00 80.06 97 SER A C 1
ATOM 784 O O . SER A 1 97 ? -13.172 -7.203 14.495 1.00 80.06 97 SER A O 1
ATOM 786 N N . GLY A 1 98 ? -12.510 -5.667 15.994 1.00 76.12 98 GLY A N 1
ATOM 787 C CA . GLY A 1 98 ? -11.147 -5.541 15.465 1.00 76.12 98 GLY A CA 1
ATOM 788 C C . GLY A 1 98 ? -11.090 -4.738 14.158 1.00 76.12 98 GLY A C 1
ATOM 789 O O . GLY A 1 98 ? -10.164 -4.888 13.358 1.00 76.12 98 GLY A O 1
ATOM 790 N N . GLY A 1 99 ? -12.083 -3.880 13.907 1.00 78.06 99 GLY A N 1
ATOM 791 C CA . GLY A 1 99 ? -12.157 -3.049 12.707 1.00 78.06 99 GLY A CA 1
ATOM 792 C C . GLY A 1 99 ? -10.957 -2.109 12.555 1.00 78.06 99 GLY A C 1
ATOM 793 O O . GLY A 1 99 ? -10.496 -1.891 11.436 1.00 78.06 99 GLY A O 1
ATOM 794 N N . ILE A 1 100 ? -10.383 -1.630 13.666 1.00 78.62 100 ILE A N 1
ATOM 795 C CA . ILE A 1 100 ? -9.157 -0.813 13.665 1.00 78.62 100 ILE A CA 1
ATOM 796 C C . ILE A 1 100 ? -7.961 -1.579 13.090 1.00 78.62 100 ILE A C 1
ATOM 798 O O . ILE A 1 100 ? -7.229 -1.035 12.263 1.00 78.62 100 ILE A O 1
ATOM 802 N N . ASP A 1 101 ? -7.805 -2.858 13.437 1.00 78.56 101 ASP A N 1
ATOM 803 C CA . ASP A 1 101 ? -6.721 -3.694 12.908 1.00 78.56 101 ASP A CA 1
ATOM 804 C C . ASP A 1 101 ? -6.872 -3.863 11.386 1.00 78.56 101 ASP A C 1
ATOM 806 O O . ASP A 1 101 ? -5.903 -3.793 10.628 1.00 78.56 101 ASP A O 1
ATOM 810 N N . THR A 1 102 ? -8.116 -3.998 10.914 1.00 79.06 102 THR A N 1
ATOM 811 C CA . THR A 1 102 ? -8.435 -4.086 9.481 1.00 79.06 102 THR A CA 1
ATOM 812 C C . THR A 1 102 ? -8.109 -2.784 8.743 1.00 79.06 102 THR A C 1
ATOM 814 O O . THR A 1 102 ? -7.541 -2.825 7.649 1.00 79.06 102 THR A O 1
ATOM 817 N N . ILE A 1 103 ? -8.409 -1.624 9.337 1.00 79.56 103 ILE A N 1
ATOM 818 C CA . ILE A 1 103 ? -8.043 -0.310 8.784 1.00 79.56 103 ILE A CA 1
ATOM 819 C C . ILE A 1 103 ? -6.517 -0.166 8.720 1.00 79.56 103 ILE A C 1
ATOM 821 O O . ILE A 1 103 ? -5.987 0.250 7.688 1.00 79.56 103 ILE A O 1
ATOM 825 N N . GLY A 1 104 ? -5.802 -0.582 9.770 1.00 78.00 104 GLY A N 1
ATOM 826 C CA . GLY A 1 104 ? -4.339 -0.597 9.798 1.00 78.00 104 GLY A CA 1
ATOM 827 C C . GLY A 1 104 ? -3.745 -1.409 8.644 1.00 78.00 104 GLY A C 1
ATOM 828 O O . GLY A 1 104 ? -2.893 -0.912 7.907 1.00 78.00 104 GLY A O 1
ATOM 829 N N . VAL A 1 105 ? -4.266 -2.617 8.401 1.00 82.19 105 VAL A N 1
ATOM 830 C CA . VAL A 1 105 ? -3.870 -3.451 7.253 1.00 82.19 105 VAL A CA 1
ATOM 831 C C . VAL A 1 105 ? -4.084 -2.720 5.923 1.00 82.19 105 VAL A C 1
ATOM 833 O O . VAL A 1 105 ? -3.223 -2.782 5.0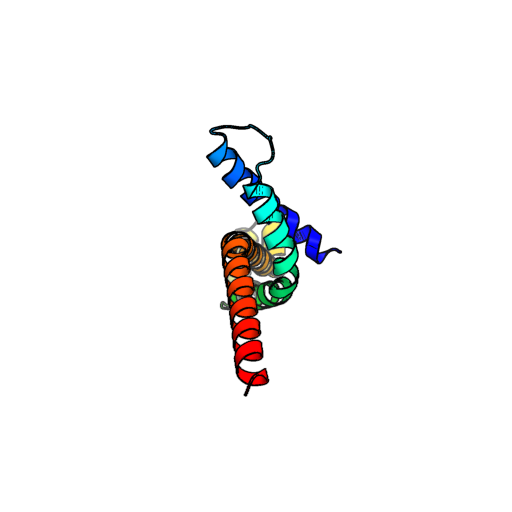45 1.00 82.19 105 VAL A O 1
ATOM 836 N N . VAL A 1 106 ? -5.211 -2.024 5.744 1.00 80.50 106 VAL A N 1
ATOM 837 C CA . VAL A 1 106 ? -5.510 -1.283 4.504 1.00 80.50 106 VAL A CA 1
ATOM 838 C C . VAL A 1 106 ? -4.518 -0.140 4.279 1.00 80.50 106 VAL A C 1
ATOM 840 O O . VAL A 1 106 ? -4.004 0.001 3.168 1.00 80.50 106 VAL A O 1
ATOM 843 N N . ILE A 1 107 ? -4.200 0.630 5.322 1.00 78.12 107 ILE A N 1
ATOM 844 C CA . ILE A 1 107 ? -3.237 1.738 5.248 1.00 78.12 107 ILE A CA 1
ATOM 845 C C . ILE A 1 107 ? -1.844 1.213 4.885 1.00 78.12 107 ILE A C 1
ATOM 847 O O . ILE A 1 107 ? -1.214 1.713 3.953 1.00 78.12 107 ILE A O 1
ATOM 851 N N . VAL A 1 108 ? -1.377 0.161 5.560 1.00 81.38 108 VAL A N 1
ATOM 852 C CA . VAL A 1 108 ? -0.054 -0.426 5.295 1.00 81.38 108 VAL A CA 1
ATOM 853 C C . VAL A 1 108 ? 0.026 -0.990 3.871 1.00 81.38 108 VAL A C 1
ATOM 855 O O . VAL A 1 108 ? 1.017 -0.769 3.172 1.00 81.38 108 VAL A O 1
ATOM 858 N N . LYS A 1 109 ? -1.036 -1.653 3.385 1.00 80.25 109 LYS A N 1
ATOM 859 C CA . LYS A 1 109 ? -1.120 -2.102 1.982 1.00 80.25 109 LYS A CA 1
ATOM 860 C C . LYS A 1 109 ? -1.003 -0.941 1.005 1.00 80.25 109 LYS A C 1
ATOM 862 O O . LYS A 1 109 ? -0.285 -1.061 0.015 1.00 80.25 109 LYS A O 1
ATOM 867 N N . PHE A 1 110 ? -1.691 0.166 1.273 1.00 77.38 110 PHE A N 1
ATOM 868 C CA . PHE A 1 110 ? -1.640 1.351 0.425 1.00 77.38 110 PHE A CA 1
ATOM 869 C C . PHE A 1 110 ? -0.222 1.936 0.353 1.00 77.38 110 PHE A C 1
ATOM 871 O O . PHE A 1 110 ? 0.279 2.185 -0.742 1.00 77.38 110 PHE A O 1
ATOM 878 N N . VAL A 1 111 ? 0.472 2.056 1.490 1.00 79.88 111 VAL A N 1
ATOM 879 C CA . VAL A 1 111 ? 1.868 2.529 1.539 1.00 79.88 111 VAL A CA 1
ATOM 880 C C . VAL A 1 111 ? 2.787 1.638 0.700 1.00 79.88 111 VAL A C 1
ATOM 882 O O . VAL A 1 111 ? 3.539 2.137 -0.137 1.00 79.88 111 VAL A O 1
ATOM 885 N N . PHE A 1 112 ? 2.697 0.315 0.853 1.00 80.06 112 PHE A N 1
ATOM 886 C CA . PHE A 1 112 ? 3.493 -0.612 0.046 1.00 80.06 112 PHE A CA 1
ATOM 887 C C . PHE A 1 112 ? 3.178 -0.526 -1.452 1.00 80.06 112 PHE A C 1
ATOM 889 O O . PHE A 1 112 ? 4.087 -0.626 -2.275 1.00 80.06 112 PHE A O 1
ATOM 896 N N . GLN A 1 113 ? 1.915 -0.315 -1.827 1.00 75.69 113 GLN A N 1
ATOM 897 C CA . GLN A 1 113 ? 1.536 -0.111 -3.227 1.00 75.69 113 GLN A CA 1
ATOM 898 C C . GLN A 1 113 ? 2.125 1.184 -3.797 1.00 75.69 113 GLN A C 1
ATOM 900 O O . GLN A 1 113 ? 2.627 1.167 -4.920 1.00 75.69 113 GLN A O 1
ATOM 905 N N . VAL A 1 114 ? 2.119 2.278 -3.031 1.00 75.31 114 VAL A N 1
ATOM 906 C CA . VAL A 1 114 ? 2.756 3.550 -3.416 1.00 75.31 114 VAL A CA 1
ATOM 907 C C . VAL A 1 114 ? 4.262 3.358 -3.620 1.00 75.31 114 VAL A C 1
ATOM 909 O O . VAL A 1 114 ? 4.794 3.737 -4.663 1.00 75.31 114 VAL A O 1
ATOM 912 N N . LEU A 1 115 ? 4.946 2.699 -2.679 1.00 78.12 115 LEU A N 1
ATOM 913 C CA . LEU A 1 115 ? 6.374 2.384 -2.800 1.00 78.12 115 LEU A CA 1
ATOM 914 C C . LEU A 1 115 ? 6.673 1.510 -4.022 1.00 78.12 115 LEU A C 1
ATOM 916 O O . LEU A 1 115 ? 7.669 1.731 -4.713 1.00 78.12 115 LEU A O 1
ATOM 920 N N . LEU A 1 116 ? 5.808 0.542 -4.321 1.00 76.94 116 LEU A N 1
ATOM 921 C CA . LEU A 1 116 ? 5.968 -0.312 -5.491 1.00 76.94 116 LE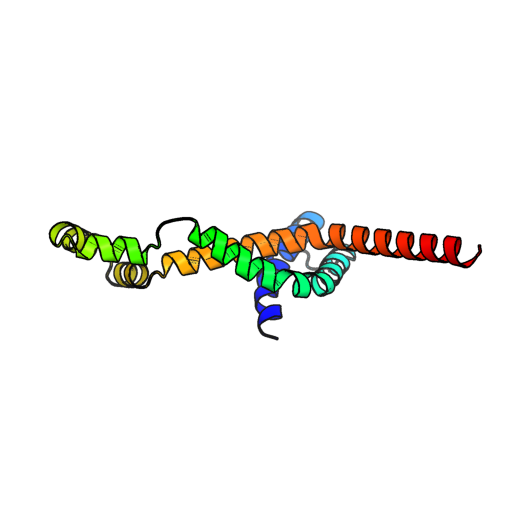U A CA 1
ATOM 922 C C . LEU A 1 116 ? 5.842 0.482 -6.791 1.00 76.94 116 LEU A C 1
ATOM 924 O O . LEU A 1 116 ? 6.655 0.297 -7.687 1.00 76.94 116 LEU A O 1
ATOM 928 N N . VAL A 1 117 ? 4.856 1.373 -6.907 1.00 72.25 117 VAL A N 1
ATOM 929 C CA . VAL A 1 117 ? 4.708 2.230 -8.096 1.00 72.25 117 VAL A CA 1
ATOM 930 C C . VAL A 1 117 ? 5.931 3.141 -8.259 1.00 72.25 117 VAL A C 1
ATOM 932 O O . VAL A 1 117 ? 6.427 3.291 -9.371 1.00 72.25 117 VAL A O 1
ATOM 935 N N . LEU A 1 118 ? 6.460 3.696 -7.163 1.00 71.94 118 LEU A N 1
ATOM 936 C CA . LEU A 1 118 ? 7.656 4.549 -7.182 1.00 71.94 118 LEU A CA 1
ATOM 937 C C . LEU A 1 118 ? 8.923 3.797 -7.608 1.00 71.94 118 LEU A C 1
ATOM 939 O O . LEU A 1 118 ? 9.755 4.336 -8.334 1.00 71.94 118 LEU A O 1
ATOM 943 N N . THR A 1 119 ? 9.079 2.555 -7.155 1.00 74.25 119 THR A N 1
ATOM 944 C CA . THR A 1 119 ? 10.274 1.738 -7.420 1.00 74.25 119 THR A CA 1
ATOM 945 C C . THR A 1 119 ? 10.161 0.901 -8.694 1.00 74.25 119 THR A C 1
ATOM 947 O O . THR A 1 119 ? 11.186 0.478 -9.229 1.00 74.25 119 THR A O 1
ATOM 950 N N . ALA A 1 120 ? 8.954 0.701 -9.236 1.00 73.56 120 ALA A N 1
ATOM 951 C CA . ALA A 1 120 ? 8.714 -0.106 -10.432 1.00 73.56 120 ALA A CA 1
ATOM 952 C C . ALA A 1 120 ? 9.556 0.314 -11.654 1.00 73.56 120 ALA A C 1
ATOM 954 O O . ALA A 1 120 ? 10.148 -0.568 -12.276 1.00 73.56 120 ALA A O 1
ATOM 955 N N . PRO A 1 121 ? 9.713 1.612 -11.980 1.00 68.31 121 PRO A N 1
ATOM 956 C CA . PRO A 1 121 ? 10.583 2.056 -13.069 1.00 68.31 121 PRO A CA 1
ATOM 957 C C . PRO A 1 121 ? 12.037 1.584 -12.922 1.00 68.31 121 PRO A C 1
ATOM 959 O O . PRO A 1 121 ? 12.650 1.168 -13.903 1.00 68.31 121 PRO A O 1
ATOM 962 N N . ILE A 1 122 ? 12.569 1.617 -11.695 1.00 75.88 122 ILE A N 1
ATOM 963 C CA . ILE A 1 122 ? 13.952 1.241 -11.363 1.00 75.88 122 ILE A CA 1
ATOM 964 C C . ILE A 1 122 ? 14.107 -0.283 -11.365 1.00 75.88 122 ILE A C 1
ATOM 966 O O . ILE A 1 122 ? 15.051 -0.829 -11.931 1.00 75.88 122 ILE A O 1
ATOM 970 N N . LEU A 1 123 ? 13.156 -0.999 -10.764 1.00 76.06 123 LEU A N 1
ATOM 971 C CA . LEU A 1 123 ? 13.151 -2.462 -10.763 1.00 76.06 123 LEU A CA 1
ATOM 972 C C . LEU A 1 123 ? 13.040 -3.021 -12.186 1.00 76.06 123 LEU A C 1
ATOM 974 O O . LEU A 1 123 ? 13.654 -4.039 -12.506 1.00 76.06 123 LEU A O 1
ATOM 978 N N . TRP A 1 124 ? 12.293 -2.339 -13.055 1.00 73.44 124 TRP A N 1
ATOM 979 C CA . TRP A 1 124 ? 12.162 -2.703 -14.459 1.00 73.44 124 TRP A CA 1
ATOM 980 C C . TRP A 1 124 ? 13.477 -2.539 -15.226 1.00 73.44 124 TRP A C 1
ATOM 982 O O . TRP A 1 124 ? 13.896 -3.471 -15.915 1.00 73.44 124 TRP A O 1
ATOM 992 N N . THR A 1 125 ? 14.163 -1.399 -15.085 1.00 76.38 125 THR A N 1
ATOM 993 C CA . THR A 1 125 ? 15.460 -1.180 -15.750 1.00 76.38 125 THR A CA 1
ATOM 994 C C . THR A 1 125 ? 16.521 -2.159 -15.259 1.00 76.38 125 THR A C 1
ATOM 996 O O . THR A 1 125 ? 17.238 -2.733 -16.080 1.00 76.38 125 THR A O 1
ATOM 999 N N . LEU A 1 126 ? 16.576 -2.433 -13.953 1.00 79.44 126 LEU A N 1
ATOM 1000 C CA . LEU A 1 126 ? 17.475 -3.439 -13.379 1.00 79.44 126 LEU A CA 1
ATOM 1001 C C . LEU A 1 126 ? 17.188 -4.844 -13.925 1.00 79.44 126 LEU A C 1
ATOM 1003 O O . LEU A 1 126 ? 18.113 -5.556 -14.314 1.00 79.44 126 LEU A O 1
ATOM 1007 N N . ALA A 1 127 ? 15.914 -5.237 -14.014 1.00 76.94 127 ALA A N 1
ATOM 1008 C CA . ALA A 1 127 ? 15.528 -6.539 -14.552 1.00 76.94 127 ALA A CA 1
ATOM 1009 C C . ALA A 1 127 ? 15.908 -6.697 -16.034 1.00 76.94 127 ALA A C 1
ATOM 1011 O O . ALA A 1 127 ? 16.333 -7.777 -16.453 1.00 76.94 127 ALA A O 1
ATOM 1012 N N . LEU A 1 128 ? 15.777 -5.632 -16.830 1.00 79.81 128 LEU A N 1
ATOM 1013 C CA . LEU A 1 128 ? 16.220 -5.625 -18.224 1.00 79.81 128 LEU A CA 1
ATOM 1014 C C . LEU A 1 128 ? 17.745 -5.722 -18.333 1.00 79.81 128 LEU A C 1
ATOM 1016 O O . LEU A 1 128 ? 18.237 -6.545 -19.104 1.00 79.81 128 LEU A O 1
ATOM 1020 N N . GLY A 1 129 ? 18.485 -4.948 -17.535 1.00 77.94 129 GLY A N 1
ATOM 1021 C CA . GLY A 1 129 ? 19.948 -4.996 -17.500 1.00 77.94 129 GLY A CA 1
ATOM 1022 C C . GLY A 1 129 ? 20.478 -6.377 -17.112 1.00 77.94 129 GLY A C 1
ATOM 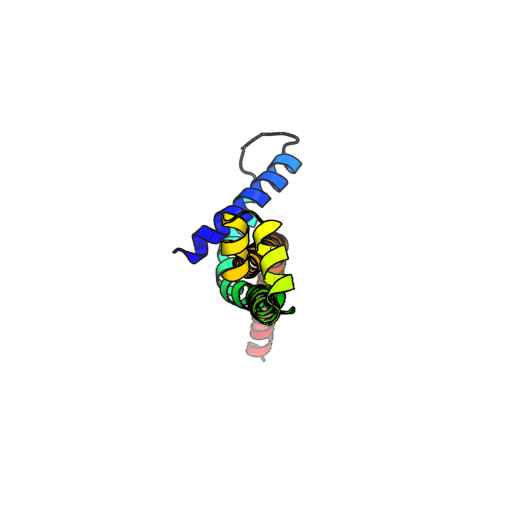1023 O O . GLY A 1 129 ? 21.362 -6.915 -17.777 1.00 77.94 129 GLY A O 1
ATOM 1024 N N . PHE A 1 130 ? 19.874 -7.011 -16.104 1.00 81.38 130 PHE A N 1
ATOM 1025 C CA . PHE A 1 130 ? 20.249 -8.359 -15.676 1.00 81.38 130 PHE A CA 1
ATOM 1026 C C . PHE A 1 130 ? 19.988 -9.413 -16.760 1.00 81.38 130 PHE A C 1
ATOM 1028 O O . PHE A 1 130 ? 20.840 -10.263 -17.016 1.00 81.38 130 PHE A O 1
ATOM 1035 N N . ARG A 1 131 ? 18.848 -9.333 -17.464 1.00 80.38 131 ARG A N 1
ATOM 1036 C CA . ARG A 1 131 ? 18.568 -10.222 -18.605 1.00 80.38 131 ARG A CA 1
ATOM 1037 C C . ARG A 1 131 ? 19.576 -10.045 -19.735 1.00 80.38 131 ARG A C 1
ATOM 1039 O O . ARG A 1 131 ? 20.004 -11.040 -20.314 1.00 80.38 131 ARG A O 1
ATOM 1046 N N . GLN A 1 132 ? 19.959 -8.809 -20.050 1.00 78.50 132 GLN A N 1
ATOM 1047 C CA . GLN A 1 132 ? 20.964 -8.545 -21.082 1.00 78.50 132 GLN A CA 1
ATOM 1048 C C . GLN A 1 132 ? 22.336 -9.109 -20.691 1.00 78.50 132 GLN A C 1
ATOM 1050 O O . GLN A 1 132 ? 22.983 -9.746 -21.520 1.00 78.50 132 GLN A O 1
ATOM 1055 N N . LEU A 1 133 ? 22.739 -8.960 -19.425 1.00 79.38 133 LEU A N 1
ATOM 1056 C CA . LEU A 1 133 ? 23.954 -9.568 -18.872 1.00 79.38 133 LEU A CA 1
ATOM 1057 C C . LEU A 1 133 ? 23.924 -11.098 -18.953 1.00 79.38 133 LEU A C 1
ATOM 1059 O O . LEU A 1 133 ? 24.878 -11.697 -19.444 1.00 79.38 133 LEU A O 1
ATOM 1063 N N . GLN A 1 134 ? 22.820 -11.737 -18.556 1.00 80.19 134 GLN A N 1
ATOM 1064 C CA . GLN A 1 134 ? 22.663 -13.191 -18.678 1.00 80.19 134 GLN A CA 1
ATOM 1065 C C . GLN A 1 134 ? 22.746 -13.665 -20.135 1.00 80.19 134 GLN A C 1
ATOM 1067 O O . GLN A 1 134 ? 23.397 -14.666 -20.428 1.00 80.19 134 GLN A O 1
ATOM 1072 N N . GLN A 1 135 ? 22.126 -12.942 -21.069 1.00 78.38 135 GLN A N 1
ATOM 1073 C CA . GLN A 1 135 ? 22.189 -13.264 -22.498 1.00 78.38 135 GLN A CA 1
ATOM 1074 C C . GLN A 1 135 ? 23.581 -13.040 -23.101 1.00 78.38 135 GLN A C 1
ATOM 1076 O O . GLN A 1 135 ? 23.969 -13.750 -24.029 1.00 78.38 135 GLN A O 1
ATOM 1081 N N . ALA A 1 136 ? 24.326 -12.044 -22.621 1.00 77.44 136 ALA A N 1
ATOM 1082 C CA . ALA A 1 136 ? 25.712 -11.823 -23.018 1.00 77.44 136 ALA A CA 1
ATOM 1083 C C . ALA A 1 136 ? 26.613 -12.947 -22.487 1.00 77.44 136 ALA A C 1
ATOM 1085 O O . ALA A 1 136 ? 27.375 -13.529 -23.254 1.00 77.44 136 ALA A O 1
ATOM 1086 N N . TRP A 1 137 ? 26.447 -13.324 -21.217 1.00 78.19 137 TRP A N 1
ATOM 1087 C CA . TRP A 1 137 ? 27.164 -14.434 -20.589 1.00 78.19 137 TRP A CA 1
ATOM 1088 C C . TRP A 1 137 ? 26.925 -15.766 -21.310 1.00 78.19 137 TRP A C 1
ATOM 1090 O O . TRP A 1 137 ? 27.875 -16.454 -21.679 1.00 78.19 137 TRP A O 1
ATOM 1100 N N . HIS A 1 138 ? 25.664 -16.099 -21.608 1.00 75.06 138 HIS A N 1
ATOM 1101 C CA . HIS A 1 138 ? 25.336 -17.315 -22.357 1.00 75.06 138 HIS A CA 1
ATOM 1102 C C . HIS A 1 138 ? 25.957 -17.341 -23.756 1.00 75.06 138 HIS A C 1
ATOM 1104 O O . HIS A 1 138 ? 26.428 -18.389 -24.190 1.00 75.06 138 HIS A O 1
ATOM 1110 N N . ARG A 1 139 ? 26.004 -16.201 -24.457 1.00 73.88 139 ARG A N 1
ATOM 1111 C CA . ARG A 1 139 ? 26.647 -16.110 -25.778 1.00 73.88 139 ARG A CA 1
ATOM 1112 C C . ARG A 1 139 ? 28.163 -16.305 -25.728 1.00 73.88 139 ARG A C 1
ATOM 1114 O O . ARG A 1 139 ? 28.726 -16.774 -26.711 1.00 73.88 139 ARG A O 1
ATOM 1121 N N . ILE A 1 140 ? 28.806 -15.946 -24.618 1.00 74.00 140 ILE A N 1
ATOM 1122 C CA . ILE A 1 140 ? 30.249 -16.124 -24.416 1.00 74.00 140 ILE A CA 1
ATOM 1123 C C . ILE A 1 140 ? 30.569 -17.586 -24.069 1.00 74.00 140 ILE A C 1
ATOM 1125 O O . ILE A 1 140 ? 31.493 -18.148 -24.644 1.00 74.00 140 ILE A O 1
ATOM 1129 N N . HIS A 1 141 ? 29.785 -18.227 -23.195 1.00 63.62 141 HIS A N 1
ATOM 1130 C CA . HIS A 1 141 ? 30.000 -19.630 -22.805 1.00 63.62 141 HIS A CA 1
ATOM 11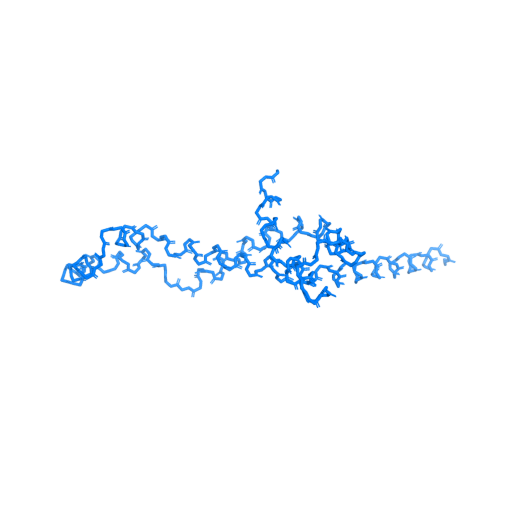31 C C . HIS A 1 141 ? 29.589 -20.667 -23.862 1.00 63.62 141 HIS A C 1
ATOM 1133 O O . HIS A 1 141 ? 30.138 -21.755 -23.861 1.00 63.62 141 HIS A O 1
ATOM 1139 N N . LEU A 1 142 ? 28.661 -20.356 -24.774 1.00 58.84 142 LEU A N 1
ATOM 1140 C CA . LEU A 1 142 ? 28.281 -21.258 -25.879 1.00 58.84 142 LEU A CA 1
ATOM 1141 C C . LEU A 1 142 ? 29.214 -21.169 -27.104 1.00 58.84 142 LEU A C 1
ATOM 1143 O O . LEU A 1 142 ? 28.979 -21.845 -28.102 1.00 58.84 142 LEU A O 1
ATOM 1147 N N . ARG A 1 143 ? 30.229 -20.295 -27.068 1.00 52.91 143 ARG A N 1
ATOM 1148 C CA . ARG A 1 143 ? 31.250 -20.143 -28.122 1.00 52.91 143 ARG A CA 1
ATOM 1149 C C . ARG A 1 143 ? 32.613 -20.747 -27.747 1.00 52.91 143 ARG A C 1
ATOM 1151 O O . ARG A 1 143 ? 33.541 -20.615 -28.542 1.00 52.91 143 ARG A O 1
ATOM 1158 N N . GLN A 1 144 ? 32.732 -21.360 -26.569 1.00 47.62 144 GLN A N 1
ATOM 1159 C CA . GLN A 1 144 ? 33.871 -22.192 -26.159 1.00 47.62 144 GLN A CA 1
ATOM 1160 C C . GLN A 1 144 ? 33.480 -23.662 -26.269 1.00 47.62 144 GLN A C 1
ATOM 1162 O O . GLN A 1 144 ? 34.372 -24.457 -26.627 1.00 47.62 144 GLN A O 1
#